Protein AF-A0A9E6C3B5-F1 (afdb_monomer)

Sequence (45 aa):
MSPAELADYLRVPIATIDAWRHRRQGPPGFRAGRHLRYRLADVER

Solvent-accessible surface area (backbone atoms only — not comparable to full-atom values): 2752 Å² total; per-residue (Å²): 79,44,64,63,57,46,16,63,72,72,73,44,62,50,68,54,57,53,49,23,60,75,68,75,43,80,62,73,67,45,74,60,81,94,43,64,31,35,56,66,81,58,63,76,113

pLDDT: mean 90.38, std 5.79, range [59.16, 96.12]

Foldseek 3Di:
DALVVLCVVVVHDSVVVVVCVVVVHDFDWDDPDPGIDGDPVSHVD

Nearest PDB structures (foldseek):
  8dgl-assembly1_C  TM=9.437E-01  e=4.064E-02  Mesorhizobium japonicum R7A
  8dgl-assembly1_B  TM=9.405E-01  e=3.794E-02  Mesorhizobium japonicum R7A
  6ama-assembly1_A  TM=7.723E-01  e=7.039E-02  Streptomyces venezuelae
  6amk-assembly1_A  TM=7.614E-01  e=1.138E-01  Streptomyces venezuelae
  1q07-assembly1_A  TM=7.826E-01  e=2.867E+00  Escherichia coli

Structure (mmCIF, N/CA/C/O backbone):
data_AF-A0A9E6C3B5-F1
#
_entry.id   AF-A0A9E6C3B5-F1
#
loop_
_atom_site.group_PDB
_atom_site.id
_atom_site.type_symbol
_atom_site.label_atom_id
_atom_site.label_alt_id
_atom_site.label_comp_id
_atom_site.label_asym_id
_atom_site.label_entity_id
_atom_site.label_seq_id
_atom_site.pdbx_PDB_ins_code
_atom_site.Cartn_x
_atom_site.Cartn_y
_atom_site.Cartn_z
_atom_site.occupancy
_atom_site.B_iso_or_equiv
_atom_site.auth_seq_id
_atom_site.auth_comp_id
_atom_site.auth_asym_id
_atom_site.auth_atom_id
_atom_site.pdbx_PDB_model_num
ATOM 1 N N . MET A 1 1 ? 0.789 2.395 -9.833 1.00 89.50 1 MET A N 1
ATOM 2 C CA . MET A 1 1 ? -0.094 2.514 -8.665 1.00 89.50 1 MET A CA 1
ATOM 3 C C . MET A 1 1 ? 0.733 2.542 -7.382 1.00 89.50 1 MET A C 1
ATOM 5 O O . MET A 1 1 ? 1.686 1.775 -7.283 1.00 89.50 1 MET A O 1
ATOM 9 N N . SER A 1 2 ? 0.472 3.455 -6.454 1.00 93.50 2 SER A N 1
ATOM 10 C CA . SER A 1 2 ? 1.049 3.488 -5.103 1.00 93.50 2 SER A CA 1
ATOM 11 C C . SER A 1 2 ? 0.338 2.483 -4.176 1.00 93.50 2 SER A C 1
ATOM 13 O O . SER A 1 2 ? -0.716 1.969 -4.545 1.00 93.50 2 SER A O 1
ATOM 15 N N . PRO A 1 3 ? 0.872 2.176 -2.979 1.00 92.44 3 PRO A N 1
ATOM 16 C CA . PRO A 1 3 ? 0.182 1.313 -2.019 1.00 92.44 3 PRO A CA 1
ATOM 17 C C . PRO A 1 3 ? -1.162 1.888 -1.551 1.00 92.44 3 PRO A C 1
ATOM 19 O O . PRO A 1 3 ? -2.093 1.124 -1.329 1.00 92.44 3 PRO A O 1
ATOM 22 N N . ALA A 1 4 ? -1.274 3.217 -1.443 1.00 94.12 4 ALA 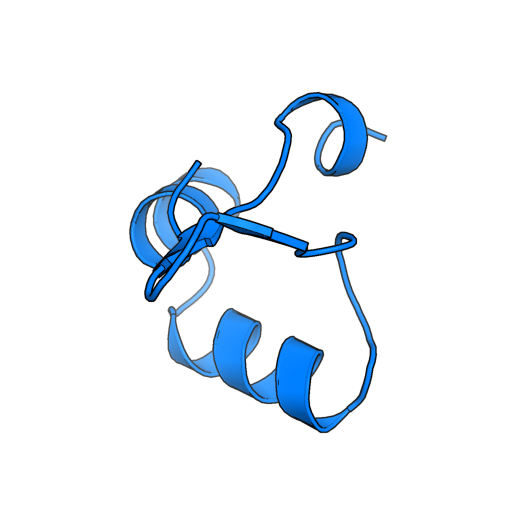A N 1
ATOM 23 C CA . ALA A 1 4 ? -2.524 3.892 -1.096 1.00 94.12 4 ALA A CA 1
ATOM 24 C C . ALA A 1 4 ? -3.553 3.779 -2.229 1.00 94.12 4 ALA A C 1
ATOM 26 O O . ALA A 1 4 ? -4.673 3.346 -1.996 1.00 94.12 4 ALA A O 1
ATOM 27 N N . GLU A 1 5 ? -3.137 4.046 -3.471 1.00 93.88 5 GLU A N 1
ATOM 28 C CA . GLU A 1 5 ? -4.000 3.867 -4.648 1.00 93.88 5 GLU A CA 1
ATOM 29 C C . GLU A 1 5 ? -4.469 2.409 -4.792 1.00 93.88 5 GLU A C 1
ATOM 31 O O . GLU A 1 5 ? -5.612 2.168 -5.159 1.00 93.88 5 GLU A O 1
ATOM 36 N N . LEU A 1 6 ? -3.611 1.432 -4.472 1.00 93.06 6 LEU A N 1
ATOM 37 C CA . LEU A 1 6 ? -3.979 0.015 -4.480 1.00 93.06 6 LEU A CA 1
ATOM 38 C C . LEU A 1 6 ? -4.998 -0.327 -3.390 1.00 93.06 6 LEU A C 1
ATOM 40 O O . LEU A 1 6 ? -5.926 -1.092 -3.639 1.00 93.06 6 LEU A O 1
ATOM 44 N N . ALA A 1 7 ? -4.818 0.226 -2.191 1.00 94.44 7 ALA A N 1
ATOM 45 C CA . ALA A 1 7 ? -5.747 0.051 -1.082 1.00 94.44 7 ALA A CA 1
ATOM 46 C C . ALA A 1 7 ? -7.139 0.597 -1.443 1.00 94.44 7 ALA A C 1
ATOM 48 O O . ALA A 1 7 ? -8.138 -0.108 -1.291 1.00 94.44 7 ALA A O 1
ATOM 49 N N . ASP A 1 8 ? -7.187 1.801 -2.018 1.00 95.44 8 ASP A N 1
ATOM 50 C CA . ASP A 1 8 ? -8.425 2.426 -2.484 1.00 95.44 8 ASP A CA 1
ATOM 51 C C . ASP A 1 8 ? -9.079 1.624 -3.617 1.00 95.44 8 ASP A C 1
ATOM 53 O O . ASP A 1 8 ? -10.289 1.386 -3.583 1.00 95.44 8 ASP A O 1
ATOM 57 N N . TYR A 1 9 ? -8.279 1.157 -4.582 1.00 92.94 9 TYR A N 1
ATOM 58 C CA . TYR A 1 9 ? -8.743 0.356 -5.716 1.00 92.94 9 TYR A CA 1
ATOM 59 C C . TYR A 1 9 ? -9.357 -0.978 -5.273 1.00 92.94 9 TYR A C 1
ATOM 61 O O . TYR A 1 9 ? -10.460 -1.326 -5.686 1.00 92.94 9 TYR A O 1
ATOM 69 N N . LEU A 1 10 ? -8.676 -1.704 -4.383 1.00 91.88 10 LEU A N 1
ATOM 70 C CA . LEU A 1 10 ? -9.144 -2.990 -3.858 1.00 91.88 10 LEU A CA 1
ATOM 71 C C . LEU A 1 10 ? -10.180 -2.844 -2.735 1.00 91.88 10 LEU A C 1
ATOM 73 O O . LEU A 1 10 ? -10.697 -3.851 -2.254 1.00 91.88 10 LEU A O 1
ATOM 77 N N . ARG A 1 11 ? -10.485 -1.610 -2.306 1.00 95.38 11 ARG A N 1
ATOM 78 C CA . ARG A 1 11 ? -11.391 -1.303 -1.187 1.00 95.38 11 ARG A CA 1
ATOM 79 C C . ARG A 1 11 ? -10.974 -2.002 0.113 1.00 95.38 11 ARG A C 1
ATOM 81 O O . ARG A 1 11 ? -11.820 -2.406 0.910 1.00 95.38 11 ARG A O 1
ATOM 88 N N . VAL A 1 12 ? -9.665 -2.119 0.339 1.00 94.81 12 VAL A N 1
ATOM 89 C CA . VAL A 1 12 ? -9.075 -2.692 1.558 1.00 94.81 12 VAL A CA 1
ATOM 90 C C . VAL A 1 12 ? -8.273 -1.633 2.315 1.0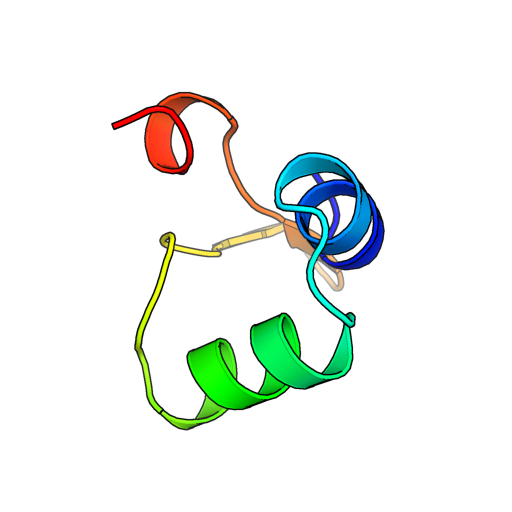0 94.81 12 VAL A C 1
ATOM 92 O O . VAL A 1 12 ? -7.728 -0.721 1.701 1.00 94.81 12 VAL A O 1
ATOM 95 N N . PRO A 1 13 ? -8.122 -1.741 3.645 1.00 96.12 13 PRO A N 1
ATOM 96 C CA . PRO A 1 13 ? -7.235 -0.850 4.389 1.00 96.12 13 PRO A CA 1
ATOM 97 C C . PRO A 1 13 ? -5.782 -0.953 3.908 1.00 96.12 13 PRO A C 1
ATOM 99 O O . PRO A 1 13 ? -5.308 -2.056 3.626 1.00 96.12 13 PRO A O 1
ATOM 102 N N . ILE A 1 14 ? -5.033 0.157 3.926 1.00 94.94 14 ILE A N 1
ATOM 103 C CA . ILE A 1 14 ? -3.608 0.170 3.539 1.00 94.94 14 ILE A CA 1
ATOM 104 C C . ILE A 1 14 ? -2.745 -0.775 4.393 1.00 94.94 14 ILE A C 1
ATOM 106 O O . ILE A 1 14 ? -1.817 -1.397 3.883 1.00 94.94 14 ILE A O 1
ATOM 110 N N . ALA A 1 15 ? -3.129 -0.995 5.655 1.00 95.50 15 ALA A N 1
ATOM 111 C CA . ALA A 1 15 ? -2.500 -1.980 6.534 1.00 95.50 15 ALA A CA 1
ATOM 112 C C . ALA A 1 15 ? -2.559 -3.414 5.970 1.00 95.50 15 ALA A C 1
ATOM 114 O O . ALA A 1 15 ? -1.670 -4.221 6.232 1.00 95.50 15 ALA A O 1
ATOM 115 N N . THR A 1 16 ? -3.573 -3.734 5.159 1.00 94.75 16 THR A N 1
ATOM 116 C CA . THR A 1 16 ? -3.678 -5.017 4.448 1.00 94.75 16 THR A CA 1
ATOM 117 C C . THR A 1 16 ? -2.575 -5.152 3.407 1.00 94.75 16 THR A C 1
ATOM 119 O O . THR A 1 16 ? -1.944 -6.203 3.316 1.00 94.75 16 THR A O 1
ATOM 122 N N . ILE A 1 17 ? -2.294 -4.076 2.666 1.00 93.81 17 ILE A N 1
ATOM 123 C CA . ILE A 1 17 ? -1.222 -4.035 1.666 1.00 93.81 17 ILE A CA 1
ATOM 124 C C . ILE A 1 17 ? 0.145 -4.215 2.344 1.00 93.81 17 ILE A C 1
ATOM 126 O O . ILE A 1 17 ? 0.988 -4.974 1.860 1.00 93.81 17 ILE A O 1
ATOM 130 N N . ASP A 1 18 ? 0.353 -3.589 3.504 1.00 91.75 18 ASP A N 1
ATOM 131 C CA . ASP A 1 18 ? 1.571 -3.784 4.298 1.00 91.75 18 ASP A CA 1
ATOM 132 C C . ASP A 1 18 ? 1.685 -5.214 4.850 1.00 91.75 18 ASP A C 1
ATOM 134 O O . ASP 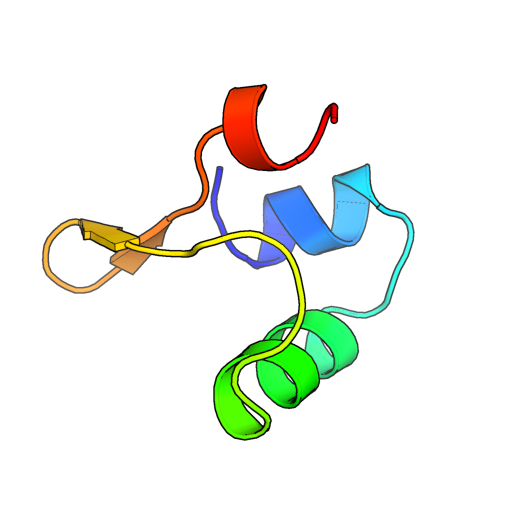A 1 18 ? 2.758 -5.826 4.792 1.00 91.75 18 ASP A O 1
ATOM 138 N N . ALA A 1 19 ? 0.578 -5.789 5.331 1.00 93.94 19 ALA A N 1
ATOM 139 C CA . ALA A 1 19 ? 0.534 -7.168 5.811 1.00 93.94 19 ALA A CA 1
ATOM 140 C C . ALA A 1 19 ? 0.852 -8.172 4.693 1.00 93.94 19 ALA A C 1
ATOM 142 O O . ALA A 1 19 ? 1.627 -9.109 4.900 1.00 93.94 19 ALA A O 1
ATOM 143 N N . TRP A 1 20 ? 0.307 -7.963 3.498 1.00 92.81 20 TRP A N 1
ATOM 144 C CA . TRP A 1 20 ? 0.624 -8.725 2.2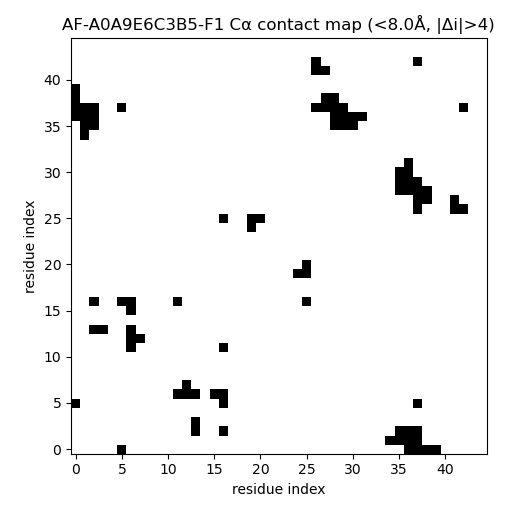92 1.00 92.81 20 TRP A CA 1
ATOM 145 C C . TRP A 1 20 ? 2.104 -8.657 1.949 1.00 92.81 20 TRP A C 1
ATOM 147 O O . TRP A 1 20 ? 2.746 -9.696 1.794 1.00 92.81 20 TRP A O 1
ATOM 157 N N . ARG A 1 21 ? 2.685 -7.455 1.959 1.00 89.31 21 ARG A N 1
ATOM 158 C CA . ARG A 1 21 ? 4.121 -7.266 1.741 1.00 89.31 21 ARG A CA 1
ATOM 159 C C . ARG A 1 21 ? 4.963 -8.031 2.761 1.00 89.31 21 ARG A C 1
ATOM 161 O O . ARG A 1 21 ? 5.923 -8.697 2.376 1.00 89.31 21 ARG A O 1
ATOM 168 N N . HIS A 1 22 ? 4.612 -7.957 4.044 1.00 90.62 22 HIS A N 1
ATOM 169 C CA . HIS A 1 22 ? 5.316 -8.686 5.102 1.00 90.62 22 HIS A CA 1
ATOM 170 C C . HIS A 1 22 ? 5.216 -10.207 4.910 1.00 90.62 22 HIS A C 1
ATOM 172 O O . HIS A 1 22 ? 6.193 -10.932 5.087 1.00 90.62 22 HIS A O 1
ATOM 178 N N . ARG A 1 23 ? 4.039 -10.698 4.512 1.00 93.69 23 ARG A N 1
ATOM 179 C CA . ARG A 1 23 ? 3.767 -12.128 4.324 1.00 93.69 23 ARG A CA 1
ATOM 180 C C . ARG A 1 23 ? 4.123 -12.653 2.928 1.00 93.69 23 ARG A C 1
ATOM 182 O O . ARG A 1 23 ? 3.922 -13.838 2.684 1.00 93.69 23 ARG A O 1
ATOM 189 N N . ARG A 1 24 ? 4.644 -11.802 2.034 1.00 88.62 24 ARG A N 1
ATOM 190 C CA . ARG A 1 24 ? 4.893 -12.087 0.605 1.00 88.62 24 ARG A CA 1
ATOM 191 C C . ARG A 1 24 ? 3.661 -12.651 -0.120 1.00 88.62 24 ARG A C 1
ATOM 193 O O . ARG A 1 24 ? 3.774 -13.575 -0.916 1.00 88.62 24 ARG A O 1
ATOM 200 N N . GLN A 1 25 ? 2.493 -12.101 0.190 1.00 88.94 25 GLN A N 1
ATOM 201 C CA . GLN A 1 25 ? 1.206 -12.437 -0.423 1.00 88.94 25 GLN A CA 1
ATOM 202 C C . GLN A 1 25 ? 0.681 -11.242 -1.229 1.00 88.94 25 GLN A C 1
ATOM 204 O O . GLN A 1 25 ? 1.153 -10.124 -1.038 1.00 88.94 25 GLN A O 1
ATOM 209 N N . GLY A 1 26 ? -0.302 -11.474 -2.102 1.00 86.81 26 GLY A N 1
ATOM 210 C CA . GLY A 1 26 ? -0.968 -10.421 -2.877 1.00 86.81 26 GLY A CA 1
ATOM 211 C C . GLY A 1 26 ? -0.251 -10.022 -4.177 1.00 86.81 26 GLY A C 1
ATOM 212 O O . GLY A 1 26 ? 0.652 -10.732 -4.629 1.00 86.81 26 GLY A O 1
ATOM 213 N N . PRO A 1 27 ? -0.666 -8.898 -4.796 1.00 88.56 27 PRO A N 1
ATOM 214 C CA . PRO A 1 27 ? -0.128 -8.446 -6.074 1.00 88.56 27 PRO A CA 1
ATOM 215 C C . PRO A 1 27 ? 1.381 -8.161 -5.997 1.00 88.56 27 PRO A C 1
ATOM 217 O O . PRO A 1 27 ? 1.844 -7.564 -5.018 1.00 88.56 27 PRO A O 1
ATOM 220 N N . PRO A 1 28 ? 2.173 -8.532 -7.018 1.00 87.62 28 PRO A N 1
ATOM 221 C CA . PRO A 1 28 ? 3.605 -8.268 -7.036 1.00 87.62 28 PRO A CA 1
ATOM 222 C C . PRO A 1 28 ? 3.889 -6.758 -7.066 1.00 87.62 28 PRO A C 1
ATOM 224 O O . PRO A 1 28 ? 3.663 -6.058 -8.053 1.00 87.62 28 PRO A O 1
ATOM 227 N N . GLY A 1 29 ? 4.418 -6.247 -5.955 1.00 89.06 29 GLY A N 1
ATOM 228 C CA . GLY A 1 29 ? 4.944 -4.888 -5.860 1.00 89.06 29 GLY A CA 1
ATOM 229 C C . GLY A 1 29 ? 6.414 -4.831 -6.274 1.00 89.06 29 GLY A C 1
ATOM 230 O O . GLY A 1 29 ? 7.206 -5.701 -5.914 1.00 89.06 29 GLY A O 1
ATOM 231 N N . PHE A 1 30 ? 6.812 -3.774 -6.980 1.00 89.62 30 PHE A N 1
ATOM 232 C CA . PHE A 1 30 ? 8.204 -3.517 -7.350 1.00 89.62 30 PHE A CA 1
ATOM 233 C C . PHE A 1 30 ? 8.685 -2.175 -6.792 1.00 89.62 30 PHE A C 1
ATOM 235 O O . PHE A 1 30 ? 7.905 -1.250 -6.552 1.00 89.62 30 PHE A O 1
ATOM 242 N N . ARG A 1 31 ? 9.997 -2.057 -6.564 1.00 90.56 31 ARG A N 1
ATOM 243 C CA . ARG A 1 31 ? 10.597 -0.792 -6.122 1.00 90.56 31 ARG A CA 1
ATOM 244 C C . ARG A 1 31 ? 10.837 0.107 -7.332 1.00 90.56 31 ARG A C 1
ATOM 246 O O . ARG A 1 31 ? 11.615 -0.243 -8.213 1.00 90.56 31 ARG A O 1
ATOM 253 N N . ALA A 1 32 ? 10.203 1.273 -7.342 1.00 90.25 32 ALA A N 1
ATOM 254 C CA . ALA A 1 32 ? 10.492 2.373 -8.253 1.00 90.25 32 ALA A CA 1
ATOM 255 C C . ALA A 1 32 ? 11.276 3.442 -7.475 1.00 90.25 32 ALA A C 1
ATOM 257 O O . ALA A 1 32 ? 10.704 4.355 -6.866 1.00 90.25 32 ALA A O 1
ATOM 258 N N . GLY A 1 33 ? 1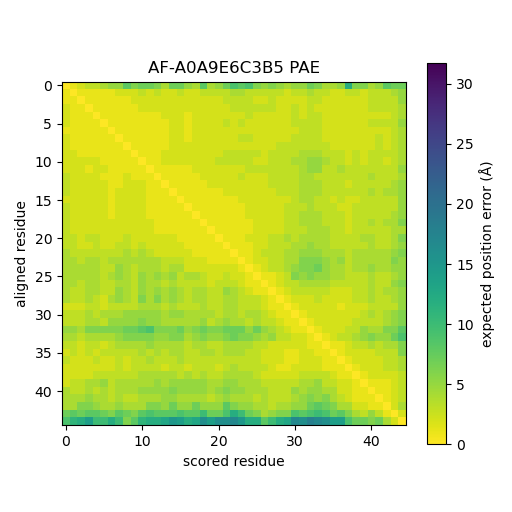2.599 3.269 -7.410 1.00 92.38 33 GLY A N 1
ATOM 259 C CA . GLY A 1 33 ? 13.458 4.051 -6.521 1.00 92.38 33 GLY A CA 1
ATOM 260 C C . GLY A 1 33 ? 13.080 3.837 -5.051 1.00 92.38 33 GLY A C 1
ATOM 26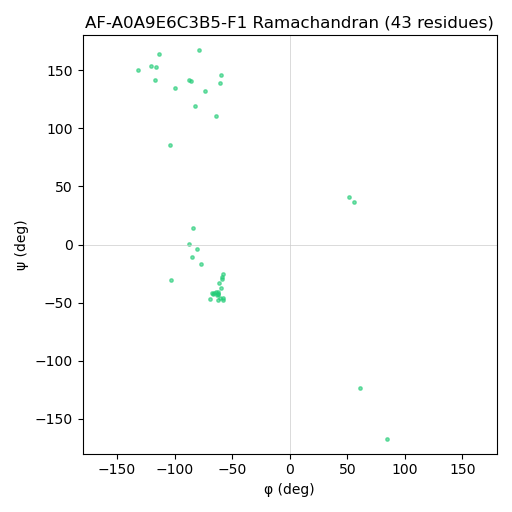1 O O . GLY A 1 33 ? 13.041 2.702 -4.575 1.00 92.38 33 GLY A O 1
ATOM 262 N N . ARG A 1 34 ? 12.767 4.925 -4.332 1.00 91.50 34 ARG A N 1
ATOM 263 C CA . ARG A 1 34 ? 12.329 4.879 -2.922 1.00 91.50 34 ARG A CA 1
ATOM 264 C C . ARG A 1 34 ? 10.871 4.434 -2.748 1.00 91.50 34 ARG A C 1
ATOM 266 O O .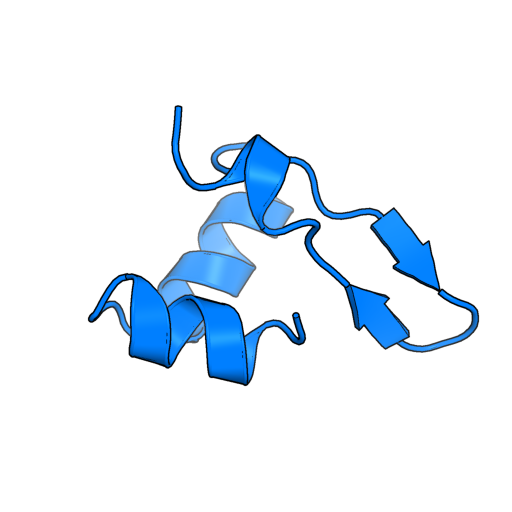 ARG A 1 34 ? 10.475 4.076 -1.643 1.00 91.50 34 ARG A O 1
ATOM 273 N N . HIS A 1 35 ? 10.062 4.467 -3.805 1.00 89.94 35 HIS A N 1
ATOM 274 C CA . HIS A 1 35 ? 8.627 4.213 -3.701 1.00 89.94 35 HIS A CA 1
ATOM 275 C C . HIS A 1 35 ? 8.288 2.781 -4.111 1.00 89.94 35 HIS A C 1
ATOM 277 O O . HIS A 1 35 ? 8.735 2.293 -5.148 1.00 89.94 35 HIS A O 1
ATOM 283 N N . LEU A 1 36 ? 7.450 2.117 -3.318 1.00 89.69 36 LEU A N 1
ATOM 284 C CA . LEU A 1 36 ? 6.809 0.873 -3.727 1.00 89.69 36 LEU A CA 1
ATOM 285 C C . LEU A 1 36 ? 5.713 1.198 -4.742 1.00 89.69 36 LEU A C 1
ATOM 287 O O . LEU A 1 36 ? 4.917 2.113 -4.523 1.00 89.69 36 LEU A O 1
ATOM 291 N N . ARG A 1 37 ? 5.684 0.471 -5.855 1.00 92.81 37 ARG A N 1
ATOM 292 C CA . ARG A 1 37 ? 4.661 0.616 -6.886 1.00 92.81 37 ARG A CA 1
ATOM 293 C C . ARG A 1 37 ? 4.114 -0.750 -7.283 1.00 92.81 37 ARG A C 1
ATOM 295 O O . ARG A 1 37 ? 4.825 -1.748 -7.247 1.00 92.81 37 ARG A O 1
ATOM 302 N N . TYR A 1 38 ? 2.857 -0.752 -7.697 1.00 91.50 38 TYR A N 1
ATOM 303 C CA . TYR A 1 38 ? 2.146 -1.893 -8.256 1.00 91.50 38 TYR A CA 1
ATOM 304 C C . TYR A 1 38 ? 1.754 -1.574 -9.696 1.00 91.50 38 TYR A C 1
ATOM 306 O O . TYR A 1 38 ? 1.416 -0.420 -10.015 1.00 91.50 38 TYR A O 1
ATOM 314 N N . ARG A 1 39 ? 1.846 -2.573 -10.578 1.00 89.81 39 ARG A N 1
ATOM 315 C CA . ARG A 1 39 ? 1.322 -2.467 -11.943 1.00 89.81 39 ARG A CA 1
ATOM 316 C C . ARG A 1 39 ? -0.150 -2.842 -11.915 1.00 89.81 39 ARG A C 1
ATOM 318 O O . ARG A 1 39 ? -0.521 -3.778 -11.222 1.00 89.81 39 ARG A O 1
ATOM 325 N N . LEU A 1 40 ? -0.969 -2.127 -12.677 1.00 86.88 40 LEU A N 1
ATOM 326 C CA . LEU A 1 40 ? -2.405 -2.400 -12.745 1.00 86.88 40 LEU A CA 1
ATOM 327 C C . LEU A 1 40 ? -2.686 -3.808 -13.302 1.00 86.88 40 LEU A C 1
ATOM 329 O O . LEU A 1 40 ? -3.447 -4.554 -12.702 1.00 86.88 40 LEU A O 1
ATOM 333 N N . ALA A 1 41 ? -1.956 -4.215 -14.345 1.00 86.06 41 ALA A N 1
ATOM 334 C CA . ALA A 1 41 ? -2.068 -5.548 -14.945 1.00 86.06 41 ALA A CA 1
ATOM 335 C C . ALA A 1 41 ? -1.800 -6.709 -13.966 1.0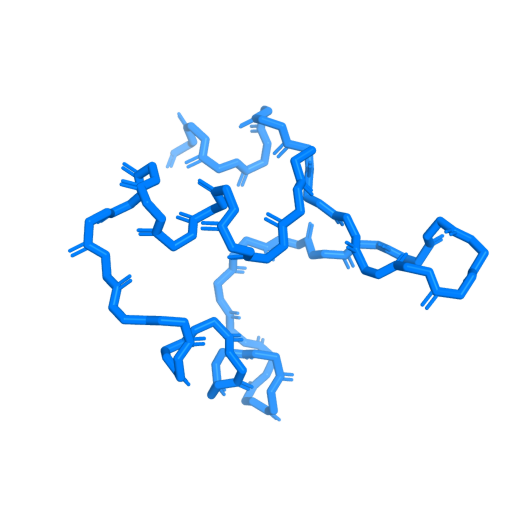0 86.06 41 ALA A C 1
ATOM 337 O O . ALA A 1 41 ? -2.294 -7.812 -14.166 1.00 86.06 41 ALA A O 1
ATOM 338 N N . ASP A 1 42 ? -1.022 -6.464 -12.909 1.00 84.81 42 ASP A N 1
ATOM 339 C CA . ASP A 1 42 ? -0.713 -7.468 -11.887 1.00 84.81 42 ASP A CA 1
ATOM 340 C C . ASP A 1 42 ? -1.799 -7.550 -10.791 1.00 84.81 42 ASP A C 1
ATOM 342 O O . ASP A 1 42 ? -1.769 -8.451 -9.954 1.00 84.81 42 ASP A O 1
ATOM 346 N N . VAL A 1 43 ? -2.731 -6.591 -10.769 1.00 82.94 43 VAL A N 1
ATOM 347 C CA . VAL A 1 43 ? -3.825 -6.468 -9.790 1.00 82.94 43 VAL A CA 1
ATOM 348 C C . VAL A 1 43 ? -5.160 -6.934 -10.385 1.00 82.94 43 VAL A C 1
ATOM 350 O O . VAL A 1 43 ? -5.996 -7.445 -9.653 1.00 82.94 43 VAL A O 1
ATOM 353 N N . GLU A 1 44 ? -5.363 -6.783 -11.696 1.00 81.06 44 GLU A N 1
ATOM 354 C CA . GLU A 1 44 ? -6.612 -7.111 -12.411 1.00 81.06 44 GLU A CA 1
ATOM 355 C C . GLU A 1 44 ? -6.759 -8.592 -12.827 1.00 81.06 44 GLU A C 1
ATOM 357 O O . GLU A 1 44 ? -7.600 -8.906 -13.669 1.00 81.06 44 GLU A O 1
ATOM 362 N N . ARG A 1 45 ? -5.943 -9.506 -12.288 1.00 59.16 45 ARG A N 1
ATOM 363 C CA . ARG A 1 45 ? -5.945 -10.925 -12.685 1.00 59.16 45 ARG A CA 1
ATOM 364 C C . ARG A 1 45 ? -6.854 -11.801 -11.829 1.00 59.16 45 ARG A C 1
ATOM 366 O O . ARG A 1 45 ? -6.914 -11.563 -10.604 1.00 59.16 45 ARG A O 1
#

Radius of gyration: 9.57 Å; Cα contacts (8 Å, |Δi|>4): 45; chains: 1; bounding box: 25×17×22 Å

Mean predicted aligned error: 3.12 Å

Second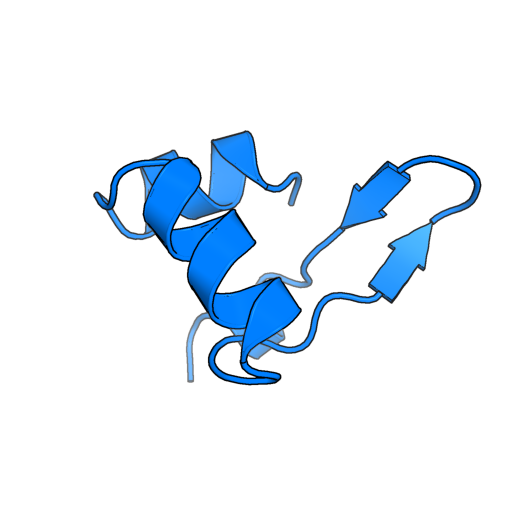ary structure (DSSP, 8-state):
--HHHHHHHHTS-HHHHHHHHHHT-SS-EEEETTEEEE-GGGT--